Protein AF-A0A9C9G9K4-F1 (afdb_monomer_lite)

Radius of gyration: 14.06 Å; chains: 1; bounding box: 31×25×40 Å

Secondary structure (DSSP, 8-state):
-EEEEEEETTSSHHHHHHHHHHTSTTEEEEESSSTTTT----SEEEEEEEEBGGGTB-HHHHHHHHHH---SEEEEE---HHHHHHHHHHHHHTT-

pLDDT: mean 94.21, std 5.04, range [60.28, 97.94]

Structure (mmCIF, N/CA/C/O backbone):
data_AF-A0A9C9G9K4-F1
#
_entry.id   AF-A0A9C9G9K4-F1
#
loop_
_atom_site.group_PDB
_atom_site.id
_atom_site.type_symbol
_atom_site.label_atom_id
_atom_site.label_alt_id
_atom_site.label_comp_id
_atom_site.label_asym_id
_atom_site.label_entity_id
_atom_site.label_seq_id
_atom_site.pdbx_PDB_ins_code
_atom_site.Cartn_x
_atom_site.Cartn_y
_atom_site.Cartn_z
_atom_site.occupancy
_atom_site.B_iso_or_equiv
_atom_site.auth_seq_id
_atom_site.auth_comp_id
_atom_site.auth_asym_id
_atom_site.auth_atom_id
_atom_site.pdbx_PDB_model_num
ATOM 1 N N . MET A 1 1 ? -10.388 -0.231 12.039 1.00 94.62 1 MET A N 1
ATOM 2 C CA . MET A 1 1 ? -9.211 -0.932 11.512 1.00 94.62 1 MET A CA 1
ATOM 3 C C . MET A 1 1 ? -8.592 -0.177 10.338 1.00 94.62 1 MET A C 1
ATOM 5 O O . MET A 1 1 ? -9.242 0.006 9.314 1.00 94.62 1 MET A O 1
ATOM 9 N N . LYS A 1 2 ? -7.336 0.249 10.469 1.00 96.38 2 LYS A N 1
ATOM 10 C CA . LYS A 1 2 ? -6.520 0.909 9.447 1.00 96.38 2 LYS A CA 1
ATOM 11 C C . LYS A 1 2 ? -5.482 -0.077 8.907 1.00 96.38 2 LYS A C 1
ATOM 13 O O . LYS A 1 2 ? -4.648 -0.581 9.658 1.00 96.38 2 LYS A O 1
ATOM 18 N N . ILE A 1 3 ? -5.515 -0.34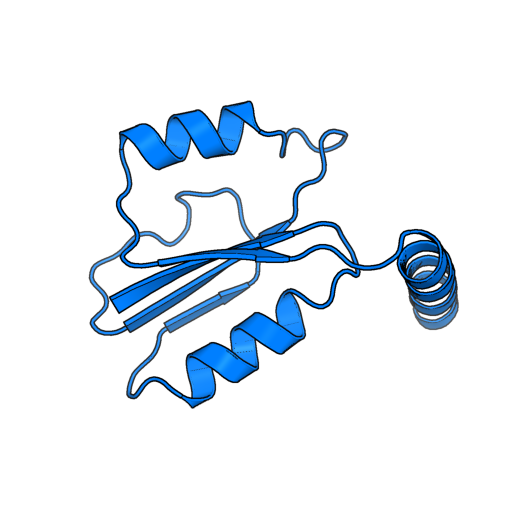5 7.605 1.00 97.62 3 ILE A N 1
ATOM 19 C CA . ILE A 1 3 ? -4.586 -1.262 6.931 1.00 97.62 3 ILE A CA 1
ATOM 20 C C . ILE A 1 3 ? -3.725 -0.482 5.943 1.00 97.62 3 ILE A C 1
ATOM 22 O O . ILE A 1 3 ? -4.246 0.191 5.057 1.00 97.62 3 ILE A O 1
ATOM 26 N N . MET A 1 4 ? -2.407 -0.624 6.047 1.00 97.25 4 MET A N 1
ATOM 27 C CA . MET A 1 4 ? -1.464 -0.120 5.051 1.00 97.25 4 MET A CA 1
ATOM 28 C C . MET A 1 4 ? -1.027 -1.253 4.122 1.00 97.25 4 MET A C 1
ATOM 30 O O . MET A 1 4 ? -0.528 -2.275 4.581 1.00 97.25 4 MET A O 1
ATOM 34 N N . ILE A 1 5 ? -1.157 -1.050 2.814 1.00 97.75 5 ILE A N 1
ATOM 35 C CA . ILE A 1 5 ? -0.604 -1.904 1.761 1.00 97.75 5 ILE A CA 1
ATOM 36 C C . ILE A 1 5 ? 0.566 -1.164 1.119 1.00 97.75 5 ILE A C 1
ATOM 38 O O . ILE A 1 5 ? 0.409 -0.042 0.629 1.00 97.75 5 ILE A O 1
ATOM 42 N N . LEU A 1 6 ? 1.720 -1.816 1.044 1.00 96.56 6 LEU A N 1
ATOM 43 C CA . LEU A 1 6 ? 2.887 -1.332 0.321 1.00 96.56 6 LEU A CA 1
ATOM 44 C C . LEU A 1 6 ? 3.386 -2.412 -0.640 1.00 96.56 6 LEU A C 1
ATOM 46 O O . LEU A 1 6 ? 3.381 -3.600 -0.333 1.00 96.56 6 LEU A O 1
ATOM 50 N N . GLY A 1 7 ? 3.797 -2.011 -1.836 1.00 95.56 7 GLY A N 1
ATOM 51 C CA . GLY A 1 7 ? 4.333 -2.941 -2.821 1.00 95.56 7 GLY A CA 1
ATOM 52 C C . GLY A 1 7 ? 4.937 -2.226 -4.016 1.00 95.56 7 GLY A C 1
ATOM 53 O O . GLY A 1 7 ? 4.815 -1.008 -4.158 1.00 95.56 7 GLY A O 1
ATOM 54 N N . LEU A 1 8 ? 5.586 -2.984 -4.891 1.00 93.88 8 LEU A N 1
ATOM 55 C CA . LEU A 1 8 ? 6.155 -2.452 -6.127 1.00 93.88 8 LEU A CA 1
ATOM 56 C C . LEU A 1 8 ? 5.070 -2.155 -7.169 1.00 93.88 8 LEU A C 1
ATOM 58 O O . LEU A 1 8 ? 3.975 -2.723 -7.176 1.00 93.88 8 LEU A O 1
ATOM 62 N N . GLY A 1 9 ? 5.382 -1.264 -8.110 1.00 92.62 9 GLY A N 1
ATOM 63 C CA . GLY A 1 9 ? 4.512 -1.043 -9.262 1.00 92.62 9 GLY A CA 1
ATOM 64 C C . GLY A 1 9 ? 4.264 -2.358 -10.008 1.00 92.62 9 GLY A C 1
ATOM 65 O O . GLY A 1 9 ? 5.222 -3.040 -10.363 1.00 92.62 9 GLY A O 1
ATOM 66 N N . LYS A 1 10 ? 2.986 -2.664 -10.280 1.00 94.75 10 LYS A N 1
ATOM 67 C CA . LYS A 1 10 ? 2.496 -3.897 -10.936 1.00 94.75 10 LYS A CA 1
ATOM 68 C C . LYS A 1 10 ? 2.526 -5.182 -10.084 1.00 94.75 10 LYS A C 1
ATOM 70 O O . LYS A 1 10 ? 2.290 -6.254 -10.631 1.00 94.75 10 LYS A O 1
ATOM 75 N N . SER A 1 11 ? 2.678 -5.093 -8.758 1.00 96.44 11 SER A N 1
ATOM 76 C CA . SER A 1 11 ? 2.578 -6.264 -7.862 1.00 96.44 11 SER A CA 1
ATOM 77 C C . SER A 1 11 ? 1.151 -6.659 -7.443 1.00 96.44 11 SER A C 1
ATOM 79 O O . SER A 1 11 ? 0.981 -7.544 -6.617 1.00 96.44 11 SER A O 1
ATOM 81 N N . GLY A 1 12 ? 0.108 -6.020 -7.988 1.00 96.19 12 GLY A N 1
ATOM 82 C CA . GLY A 1 12 ? -1.289 -6.330 -7.635 1.00 96.19 12 GLY A CA 1
ATOM 83 C C . GLY A 1 12 ? -1.856 -5.536 -6.449 1.00 96.19 12 GLY A C 1
ATOM 84 O O . GLY A 1 12 ? -2.973 -5.799 -6.018 1.00 96.19 12 GLY A O 1
ATOM 85 N N . THR A 1 13 ? -1.149 -4.508 -5.966 1.00 96.69 13 THR A N 1
ATOM 86 C CA . THR A 1 13 ? -1.581 -3.651 -4.840 1.00 96.69 13 THR A CA 1
ATOM 87 C C . THR A 1 13 ? -2.997 -3.077 -4.980 1.00 96.69 13 THR A C 1
ATOM 89 O O . THR A 1 13 ? -3.721 -3.013 -3.993 1.00 96.69 13 THR A O 1
ATOM 92 N N . THR A 1 14 ? -3.424 -2.673 -6.183 1.00 96.62 14 THR A N 1
ATOM 93 C CA . THR A 1 14 ? -4.798 -2.173 -6.408 1.00 96.62 14 THR A CA 1
ATOM 94 C C . THR A 1 14 ? -5.851 -3.276 -6.261 1.00 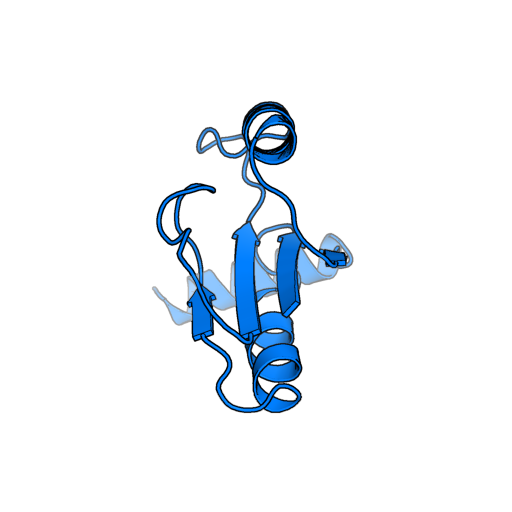96.62 14 THR A C 1
ATOM 96 O O . THR A 1 14 ? -6.904 -3.025 -5.689 1.00 96.62 14 THR A O 1
ATOM 99 N N . ALA A 1 15 ? -5.584 -4.494 -6.741 1.00 97.12 15 ALA A N 1
ATOM 100 C CA . ALA A 1 15 ? -6.527 -5.602 -6.586 1.00 97.12 15 ALA A CA 1
ATOM 101 C C . ALA A 1 15 ? -6.674 -5.987 -5.105 1.00 97.12 15 ALA A C 1
ATOM 103 O O . ALA A 1 15 ? -7.788 -6.134 -4.607 1.00 97.12 15 ALA A O 1
ATOM 104 N N . LEU A 1 16 ? -5.550 -6.057 -4.384 1.00 97.75 16 LEU A N 1
ATOM 105 C CA . LEU A 1 16 ? -5.538 -6.320 -2.946 1.00 97.75 16 LEU A CA 1
ATOM 106 C C . LEU A 1 16 ? -6.297 -5.244 -2.154 1.00 97.75 16 LEU A C 1
ATOM 108 O O . LEU A 1 16 ? -7.075 -5.584 -1.269 1.00 97.75 16 LEU A O 1
ATOM 112 N N . LEU A 1 17 ? -6.116 -3.964 -2.500 1.00 97.94 17 LEU A N 1
ATOM 113 C CA . LEU A 1 17 ? -6.836 -2.841 -1.893 1.00 97.94 17 LEU A CA 1
ATOM 114 C C . LEU A 1 17 ? -8.353 -3.054 -1.926 1.00 97.94 17 LEU A C 1
ATOM 116 O O . LEU A 1 17 ? -8.997 -3.024 -0.880 1.00 97.94 17 LEU A O 1
ATOM 120 N N . TYR A 1 18 ? -8.912 -3.293 -3.114 1.00 97.94 18 TYR A N 1
ATOM 121 C CA . TYR A 1 18 ? -10.356 -3.465 -3.264 1.00 97.94 18 TYR A CA 1
ATOM 122 C C . TYR A 1 18 ? -10.855 -4.765 -2.635 1.00 97.94 18 TYR A C 1
ATOM 124 O O . TYR A 1 18 ? -11.934 -4.776 -2.049 1.00 97.94 18 TYR A O 1
ATOM 132 N N . LYS A 1 19 ? -10.063 -5.845 -2.683 1.00 97.94 19 LYS A N 1
ATOM 133 C CA . LYS A 1 19 ? -10.438 -7.109 -2.042 1.00 97.94 19 LYS A CA 1
ATOM 134 C C . LYS A 1 19 ? -10.515 -6.983 -0.519 1.00 97.94 19 LYS A C 1
ATOM 136 O O . LYS A 1 19 ? -11.461 -7.495 0.069 1.00 97.94 19 LYS A O 1
ATOM 141 N N . LEU A 1 20 ? -9.557 -6.293 0.107 1.00 97.00 20 LEU A N 1
ATOM 142 C CA . LEU A 1 20 ? -9.586 -6.038 1.550 1.00 97.00 20 LEU A CA 1
ATOM 143 C C . LEU A 1 20 ? -10.731 -5.101 1.929 1.00 97.00 20 LEU A C 1
ATOM 145 O O . LEU A 1 20 ? -11.456 -5.388 2.875 1.00 97.00 20 LEU A O 1
ATOM 149 N N . ALA A 1 21 ? -10.930 -4.020 1.174 1.00 97.38 21 ALA A N 1
ATOM 150 C CA . ALA A 1 21 ? -12.015 -3.080 1.431 1.00 97.38 21 ALA A CA 1
ATOM 151 C C . ALA A 1 21 ? -13.399 -3.742 1.351 1.00 97.38 21 ALA A C 1
ATOM 153 O O . ALA A 1 21 ? -14.241 -3.496 2.207 1.00 97.38 21 ALA A O 1
ATOM 154 N N . ALA A 1 22 ? -13.616 -4.634 0.378 1.00 97.44 22 ALA A N 1
ATOM 155 C CA . ALA A 1 22 ? -14.870 -5.375 0.236 1.00 97.44 22 ALA A CA 1
ATOM 156 C C . ALA A 1 22 ? -15.179 -6.291 1.437 1.00 97.44 22 ALA A C 1
ATOM 158 O O . ALA A 1 22 ? -16.341 -6.589 1.693 1.00 97.44 22 ALA A O 1
ATOM 159 N N . GLY A 1 23 ? -14.158 -6.727 2.184 1.00 96.50 23 GLY A N 1
ATOM 160 C CA . GLY A 1 23 ? -14.321 -7.514 3.410 1.00 96.50 23 GLY A CA 1
ATOM 161 C C . GLY A 1 23 ? -14.566 -6.679 4.671 1.00 96.50 23 GLY A C 1
ATOM 162 O O . GLY A 1 23 ? -14.711 -7.250 5.749 1.00 96.50 23 GLY A O 1
ATOM 163 N N . LEU A 1 24 ? -14.583 -5.344 4.569 1.00 96.62 24 LEU A N 1
ATOM 164 C CA . LEU A 1 24 ? -14.662 -4.429 5.707 1.00 96.62 24 LEU A CA 1
ATOM 165 C C . LEU A 1 24 ? -15.868 -3.483 5.572 1.00 96.62 24 LEU A C 1
ATOM 167 O O . LEU A 1 24 ? -15.836 -2.553 4.765 1.00 96.62 24 LEU A O 1
ATOM 171 N N . PRO A 1 25 ? -16.925 -3.653 6.388 1.00 95.62 25 PRO A N 1
ATOM 172 C CA . PRO A 1 25 ? -18.091 -2.774 6.352 1.00 95.62 25 PRO A CA 1
ATOM 173 C C . PRO A 1 25 ? -17.721 -1.304 6.594 1.00 95.62 25 PRO A C 1
ATOM 175 O O . PRO A 1 25 ? -16.972 -0.989 7.526 1.00 95.62 25 PRO A O 1
ATOM 178 N N . GLY A 1 26 ? -18.255 -0.402 5.764 1.00 95.25 26 GLY A N 1
ATOM 179 C CA . GLY A 1 26 ? -18.012 1.043 5.867 1.00 95.25 26 GLY A CA 1
ATOM 180 C C . GLY A 1 26 ? -16.554 1.458 5.630 1.00 95.25 26 GLY A C 1
ATOM 181 O O . GLY A 1 26 ? -16.107 2.456 6.194 1.00 95.25 26 GLY A O 1
ATOM 182 N N . CYS A 1 27 ? -15.787 0.675 4.866 1.00 97.69 27 CYS A N 1
ATOM 183 C CA . CYS A 1 27 ? -14.365 0.921 4.661 1.00 97.69 27 CYS A CA 1
ATOM 184 C C . CYS A 1 27 ? -14.077 2.055 3.670 1.00 97.69 27 CYS A C 1
ATOM 186 O O . CYS A 1 27 ? -14.562 2.054 2.541 1.00 97.69 27 CYS A O 1
ATOM 188 N N . GLN A 1 28 ? -13.212 2.982 4.085 1.00 97.56 28 GLN A N 1
ATOM 189 C CA . GLN A 1 28 ? -12.640 4.007 3.220 1.00 97.56 28 GLN A CA 1
ATOM 190 C C . GLN A 1 28 ? -11.439 3.468 2.441 1.00 97.56 28 GLN A C 1
ATOM 192 O O . GLN A 1 28 ? -10.571 2.783 2.987 1.00 97.56 28 GLN A O 1
ATOM 197 N N . VAL A 1 29 ? -11.380 3.793 1.152 1.00 97.31 29 VAL A N 1
ATOM 198 C CA . VAL A 1 29 ? -10.409 3.220 0.216 1.00 97.31 29 VAL A CA 1
ATOM 199 C C . VAL A 1 29 ? -9.532 4.317 -0.362 1.00 97.31 29 VAL A C 1
ATOM 201 O O . VAL A 1 29 ? -9.996 5.160 -1.125 1.00 97.31 29 VAL A O 1
ATOM 204 N N . PHE A 1 30 ? -8.237 4.269 -0.058 1.00 96.62 30 PHE A N 1
ATOM 205 C CA . PHE A 1 30 ? -7.276 5.267 -0.518 1.00 96.62 30 PHE A CA 1
ATOM 206 C C . PHE A 1 30 ? -6.235 4.626 -1.436 1.00 96.62 30 PHE A C 1
ATOM 208 O O . PHE A 1 30 ? -5.306 3.952 -0.989 1.00 96.62 30 PHE A O 1
ATOM 215 N N . SER A 1 31 ? -6.384 4.832 -2.748 1.00 92.50 31 SER A N 1
ATOM 216 C CA . SER A 1 31 ? -5.424 4.356 -3.751 1.00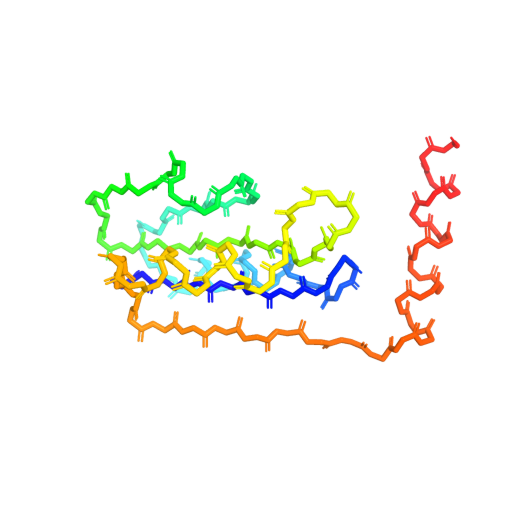 92.50 31 SER A CA 1
ATOM 217 C C . SER A 1 31 ? -4.415 5.443 -4.109 1.00 92.50 31 SER A C 1
ATOM 219 O O . SER A 1 31 ? -4.695 6.335 -4.908 1.00 92.50 31 SER A O 1
ATOM 221 N N . GLY A 1 32 ? -3.192 5.313 -3.602 1.00 82.12 32 GLY A N 1
ATOM 222 C CA . GLY A 1 32 ? -2.086 6.207 -3.922 1.00 82.12 32 GLY A CA 1
ATOM 223 C C . GLY A 1 32 ? -1.980 7.413 -2.989 1.00 82.12 32 GLY A C 1
ATOM 224 O O . GLY A 1 32 ? -2.500 7.426 -1.880 1.00 82.12 32 GLY A O 1
ATOM 225 N N . GLY A 1 33 ? -1.238 8.426 -3.442 1.00 76.75 33 GLY A N 1
ATOM 226 C CA . GLY A 1 33 ? -0.824 9.556 -2.608 1.00 76.75 33 GLY A CA 1
ATOM 227 C C . GLY A 1 33 ? 0.479 9.299 -1.846 1.00 76.75 33 GLY A C 1
ATOM 228 O O . GLY A 1 33 ? 0.972 8.168 -1.758 1.00 76.75 33 GLY A O 1
ATOM 229 N N . ARG A 1 34 ? 1.071 10.389 -1.346 1.00 85.81 34 ARG A N 1
ATOM 230 C CA . ARG A 1 34 ? 2.159 10.324 -0.366 1.00 85.81 34 ARG A CA 1
ATOM 231 C C . ARG A 1 34 ? 1.555 9.798 0.948 1.00 85.81 34 ARG A C 1
ATOM 233 O O . ARG A 1 34 ? 0.412 10.170 1.240 1.00 85.81 34 ARG A O 1
ATOM 240 N N . PRO A 1 35 ? 2.245 8.914 1.692 1.00 90.25 35 PRO A N 1
ATOM 241 C CA . PRO A 1 35 ? 1.784 8.531 3.023 1.00 90.25 35 PRO A CA 1
ATOM 242 C C . PRO A 1 35 ? 1.488 9.798 3.838 1.00 90.25 35 PRO A C 1
ATOM 244 O O . PRO A 1 35 ? 2.192 10.798 3.706 1.00 90.25 35 PRO A O 1
ATOM 247 N N . GLY A 1 36 ? 0.357 9.793 4.539 1.00 87.38 36 GLY A N 1
ATOM 248 C CA . GLY A 1 36 ? -0.128 10.937 5.310 1.00 87.38 36 GLY A CA 1
ATOM 249 C C . GLY A 1 36 ? -1.269 11.743 4.685 1.00 87.38 36 GLY A C 1
ATOM 250 O O . GLY A 1 36 ? -2.095 12.289 5.405 1.00 87.38 36 GLY A O 1
ATOM 251 N N . LYS A 1 37 ? -1.402 11.760 3.350 1.00 91.50 37 LYS A N 1
ATOM 252 C CA . LYS A 1 37 ? -2.370 12.639 2.657 1.00 91.50 37 LYS A CA 1
ATOM 253 C C . LYS A 1 37 ? -3.836 12.449 3.085 1.00 91.50 37 LYS A C 1
ATOM 255 O O . LYS A 1 37 ? -4.608 13.398 3.040 1.00 91.50 37 LYS A O 1
ATOM 260 N N . TYR A 1 38 ? -4.217 11.220 3.421 1.00 92.69 38 TYR A N 1
ATOM 261 C CA . TYR A 1 38 ? -5.604 10.830 3.696 1.00 92.69 38 TYR A CA 1
ATOM 262 C C . TYR A 1 38 ? -5.779 10.270 5.113 1.00 92.69 38 TYR A C 1
ATOM 264 O O . TYR A 1 38 ? -6.656 9.440 5.347 1.00 92.69 38 TYR A O 1
ATOM 272 N N . ILE A 1 39 ? -4.900 10.634 6.052 1.00 91.12 39 ILE A N 1
ATOM 273 C CA . ILE A 1 39 ? -5.120 10.273 7.455 1.00 91.12 39 ILE A CA 1
ATOM 274 C C . ILE A 1 39 ? -6.404 10.957 7.925 1.00 91.12 39 ILE A C 1
ATOM 276 O O . ILE A 1 39 ? -6.651 12.122 7.630 1.00 91.12 39 ILE A O 1
ATOM 280 N N . GLY A 1 40 ? -7.214 10.210 8.661 1.00 90.06 40 GLY A N 1
ATOM 281 C CA . GLY A 1 40 ? -8.435 10.698 9.272 1.00 90.06 40 GLY A CA 1
ATOM 282 C C . GLY A 1 40 ? -8.953 9.692 10.287 1.00 90.06 40 GLY A C 1
ATOM 283 O O . GLY A 1 40 ? -8.368 8.611 10.476 1.00 90.06 40 GLY A O 1
ATOM 284 N N . ASP A 1 41 ? -10.049 10.062 10.938 1.00 92.75 41 ASP A N 1
ATOM 285 C CA . ASP A 1 41 ? -10.777 9.155 11.809 1.00 92.75 41 ASP A CA 1
ATOM 286 C C . ASP A 1 41 ? -11.785 8.349 10.987 1.00 92.75 41 ASP A C 1
ATOM 288 O O . ASP A 1 41 ? -12.771 8.868 10.463 1.00 92.75 41 ASP A O 1
ATOM 292 N N . TYR A 1 42 ? -11.481 7.067 10.815 1.00 94.88 42 TYR A N 1
ATOM 293 C CA . TYR A 1 42 ? -12.285 6.145 10.032 1.00 94.88 42 TYR A CA 1
ATOM 294 C C . TYR A 1 42 ? -12.439 4.848 10.802 1.00 94.88 42 TYR A C 1
ATOM 296 O O . TYR A 1 42 ? -11.446 4.238 11.215 1.00 94.88 42 TYR A O 1
ATOM 304 N N . LYS A 1 43 ? -13.680 4.356 10.883 1.00 95.25 43 LYS A N 1
ATOM 305 C CA . LYS A 1 43 ? -13.964 3.036 11.453 1.00 95.25 43 LYS A CA 1
ATOM 306 C C . LYS A 1 43 ? -13.151 1.949 10.756 1.00 95.25 43 LYS A C 1
ATOM 308 O O . LYS A 1 43 ? -12.547 1.129 11.435 1.00 95.25 43 LYS A O 1
ATOM 313 N N . ASN A 1 44 ? -13.107 1.951 9.423 1.00 97.94 44 ASN A N 1
ATOM 314 C CA . ASN A 1 44 ? -12.278 1.060 8.613 1.00 97.94 44 ASN A CA 1
ATOM 315 C C . ASN A 1 44 ? -11.640 1.844 7.463 1.00 97.94 44 ASN A C 1
ATOM 317 O O . ASN A 1 44 ? -12.335 2.584 6.773 1.00 97.94 44 ASN A O 1
ATOM 321 N N . ALA A 1 45 ? -10.344 1.663 7.219 1.00 97.62 45 ALA A N 1
ATOM 322 C CA . ALA A 1 45 ? -9.655 2.302 6.103 1.00 97.62 45 ALA A CA 1
ATOM 323 C C . ALA A 1 45 ? -8.520 1.428 5.562 1.00 97.62 45 ALA A C 1
ATOM 325 O O . ALA A 1 45 ? -7.758 0.842 6.333 1.00 97.62 45 ALA A O 1
ATOM 326 N N . VAL A 1 46 ? -8.381 1.370 4.238 1.00 97.88 46 VAL A N 1
ATOM 327 C CA . VAL A 1 46 ? -7.270 0.687 3.567 1.00 97.88 46 VAL A CA 1
ATOM 328 C C . VAL A 1 46 ? -6.524 1.681 2.687 1.00 97.88 46 VAL A C 1
ATOM 330 O O . VAL A 1 46 ? -7.100 2.347 1.826 1.00 97.88 46 VAL A O 1
ATOM 333 N N . TYR A 1 47 ? -5.216 1.755 2.902 1.00 97.31 47 TYR A N 1
ATOM 334 C CA . TYR A 1 47 ? -4.309 2.691 2.256 1.00 97.31 47 TYR A CA 1
ATOM 335 C C . TYR A 1 47 ? -3.342 1.930 1.371 1.00 97.31 47 TYR A C 1
ATOM 337 O O . TYR A 1 47 ? -2.574 1.101 1.850 1.00 97.31 47 TYR A O 1
ATOM 345 N N . LYS A 1 48 ? -3.349 2.213 0.074 1.00 97.00 48 LYS A N 1
ATOM 346 C CA . LYS A 1 48 ? -2.454 1.580 -0.889 1.00 97.00 48 LYS A CA 1
ATOM 347 C C . LYS A 1 48 ? -1.369 2.546 -1.323 1.00 97.00 48 LYS A C 1
ATOM 349 O O . LYS A 1 48 ? -1.635 3.552 -1.979 1.00 97.00 48 LYS A O 1
ATOM 354 N N . HIS A 1 49 ? -0.131 2.156 -1.067 1.00 95.75 49 HIS A N 1
ATOM 355 C CA . HIS A 1 49 ? 1.060 2.855 -1.510 1.00 95.75 49 HIS A CA 1
ATOM 356 C C . HIS A 1 49 ? 1.874 2.003 -2.482 1.00 95.75 49 HIS A C 1
ATOM 358 O O . HIS A 1 49 ? 1.719 0.786 -2.600 1.00 95.75 49 HIS A O 1
ATOM 364 N N . THR A 1 50 ? 2.730 2.674 -3.245 1.00 94.00 50 THR A N 1
ATOM 365 C CA . THR A 1 50 ? 3.644 2.024 -4.180 1.00 94.00 50 THR A CA 1
ATOM 366 C C . THR A 1 50 ? 5.048 2.516 -3.895 1.00 94.00 50 THR A C 1
ATOM 368 O O . THR A 1 50 ? 5.288 3.726 -3.897 1.00 94.00 50 THR A O 1
ATOM 371 N N . TYR A 1 51 ? 5.951 1.578 -3.630 1.00 93.00 51 TYR A N 1
ATOM 372 C CA . TYR A 1 51 ? 7.372 1.861 -3.509 1.00 93.00 51 TYR A CA 1
ATOM 373 C C . TYR A 1 51 ? 7.936 2.172 -4.898 1.00 93.00 51 TYR A C 1
ATOM 375 O O . TYR A 1 51 ? 7.754 1.400 -5.846 1.00 93.00 51 TYR A O 1
ATOM 383 N N . GLU A 1 52 ? 8.587 3.325 -5.020 1.00 92.00 52 GLU A N 1
ATOM 384 C CA . GLU A 1 52 ? 9.218 3.792 -6.254 1.00 92.00 52 GLU A CA 1
ATOM 385 C C . GLU A 1 52 ? 10.296 4.824 -5.902 1.00 92.00 52 GLU A C 1
ATOM 387 O O . GLU A 1 52 ? 10.037 6.026 -5.815 1.00 92.00 52 GLU A O 1
ATOM 392 N N . GLU A 1 53 ? 11.514 4.339 -5.678 1.00 91.38 53 GLU A N 1
ATOM 393 C CA . GLU A 1 53 ? 12.648 5.142 -5.207 1.00 91.38 53 GLU A CA 1
ATOM 394 C C . GLU A 1 53 ? 12.962 6.330 -6.124 1.00 91.38 53 GLU A C 1
ATOM 396 O O . GLU A 1 53 ? 13.099 7.455 -5.652 1.00 91.38 53 GLU A O 1
ATOM 401 N N . ARG A 1 54 ? 12.899 6.126 -7.448 1.00 90.62 54 ARG A N 1
ATOM 402 C CA . ARG A 1 54 ? 13.085 7.184 -8.462 1.00 90.62 54 ARG A CA 1
ATOM 403 C C . ARG A 1 54 ? 12.102 8.356 -8.343 1.00 90.62 54 ARG A C 1
ATOM 405 O O . ARG A 1 54 ? 12.353 9.409 -8.912 1.00 90.62 54 ARG A O 1
ATOM 412 N N . LYS A 1 55 ? 10.974 8.179 -7.646 1.00 89.38 55 LYS A N 1
ATOM 413 C CA . LYS A 1 55 ? 9.972 9.230 -7.393 1.00 89.38 55 LYS A CA 1
ATOM 414 C C . LYS A 1 55 ? 9.974 9.713 -5.940 1.00 89.38 55 LYS A C 1
ATOM 416 O O . LYS A 1 55 ? 8.963 10.237 -5.473 1.00 89.38 55 LYS A O 1
ATOM 421 N N . GLY A 1 56 ? 11.056 9.470 -5.200 1.00 91.12 56 GLY A N 1
ATOM 422 C CA . GLY A 1 56 ? 11.171 9.840 -3.790 1.00 91.12 56 GLY A CA 1
ATOM 423 C C . GLY A 1 56 ? 10.240 9.049 -2.865 1.00 91.12 56 GLY A C 1
ATOM 424 O O . GLY A 1 56 ? 9.955 9.493 -1.756 1.00 91.12 56 GLY A O 1
ATOM 425 N N . LYS A 1 57 ? 9.733 7.888 -3.306 1.00 91.56 57 LYS A N 1
ATOM 426 C CA . LYS A 1 57 ? 8.888 6.980 -2.507 1.00 91.56 57 LYS A CA 1
ATOM 427 C C . LYS A 1 57 ? 9.703 5.783 -2.017 1.00 91.56 57 LYS A C 1
ATOM 429 O O . LYS A 1 57 ? 9.320 4.635 -2.258 1.00 91.56 57 LYS A O 1
ATOM 434 N N . GLY A 1 58 ? 10.851 6.081 -1.411 1.00 93.38 58 GLY A N 1
ATOM 435 C CA . GLY A 1 58 ? 11.779 5.111 -0.826 1.00 93.38 58 GLY A CA 1
ATOM 436 C C . GLY A 1 58 ? 11.367 4.666 0.579 1.00 93.38 58 GLY A C 1
ATOM 437 O O . GLY A 1 58 ? 10.356 5.124 1.112 1.00 93.38 58 GLY A O 1
ATOM 438 N N . PHE A 1 59 ? 12.152 3.775 1.189 1.00 93.06 59 PHE A N 1
ATOM 439 C CA . PHE A 1 59 ? 11.843 3.229 2.515 1.00 93.06 59 PHE A CA 1
ATOM 440 C C . PHE A 1 59 ? 11.872 4.287 3.613 1.00 93.06 59 PHE A C 1
ATOM 442 O O . PHE A 1 59 ? 11.018 4.234 4.492 1.00 93.06 59 PHE A O 1
ATOM 449 N N . ASP A 1 60 ? 12.779 5.260 3.543 1.00 94.94 60 ASP A N 1
ATOM 450 C CA . ASP A 1 60 ? 12.914 6.282 4.586 1.00 94.94 60 ASP A CA 1
ATOM 451 C C . ASP A 1 60 ? 11.641 7.115 4.736 1.00 94.94 60 ASP A C 1
ATOM 453 O O . ASP A 1 60 ? 11.161 7.296 5.848 1.00 94.94 60 ASP A O 1
ATOM 457 N N . LEU A 1 61 ? 10.989 7.478 3.624 1.00 94.81 61 LEU A N 1
ATOM 458 C CA . LEU A 1 61 ? 9.683 8.147 3.648 1.00 94.81 61 LEU A CA 1
ATOM 459 C C . LEU A 1 61 ? 8.641 7.354 4.452 1.00 94.81 61 LEU A C 1
ATOM 461 O O . LEU A 1 61 ? 7.880 7.928 5.227 1.00 94.81 61 LEU A O 1
ATOM 465 N N . TYR A 1 62 ? 8.573 6.038 4.242 1.00 93.94 62 TYR A N 1
ATOM 466 C CA . TYR A 1 62 ? 7.598 5.197 4.931 1.00 93.94 62 TYR A CA 1
ATOM 467 C C . TYR A 1 62 ? 8.013 4.904 6.374 1.00 93.94 62 TYR A C 1
ATOM 469 O O . TYR A 1 62 ? 7.139 4.787 7.225 1.00 93.94 62 TYR A O 1
ATOM 477 N N . ARG A 1 63 ? 9.316 4.808 6.669 1.00 94.81 63 ARG A N 1
ATOM 478 C CA . ARG A 1 63 ? 9.821 4.674 8.041 1.00 94.81 63 ARG A CA 1
ATOM 479 C C . ARG A 1 63 ? 9.476 5.905 8.865 1.00 94.81 63 ARG A C 1
ATOM 481 O O . ARG A 1 63 ? 8.912 5.732 9.936 1.00 94.81 63 ARG A O 1
ATOM 488 N N . GLU A 1 64 ? 9.744 7.107 8.353 1.00 95.88 64 GLU A N 1
ATOM 489 C CA . GLU A 1 64 ? 9.392 8.359 9.034 1.00 95.88 64 GLU A CA 1
ATOM 490 C C . GLU A 1 64 ? 7.884 8.460 9.277 1.00 95.88 64 GLU A C 1
ATOM 492 O O . GLU A 1 64 ? 7.460 8.701 10.401 1.00 95.88 64 GLU A O 1
ATOM 497 N N . HIS A 1 65 ? 7.063 8.166 8.265 1.00 94.94 65 HIS A N 1
ATOM 498 C CA . HIS A 1 65 ? 5.603 8.134 8.416 1.00 94.94 65 HIS A CA 1
ATOM 499 C C . HIS A 1 65 ? 5.134 7.154 9.499 1.00 94.94 65 HIS A C 1
ATOM 501 O O . HIS A 1 65 ? 4.243 7.456 10.284 1.00 94.94 65 HIS A O 1
ATOM 507 N N . LEU A 1 66 ? 5.741 5.968 9.566 1.00 95.12 66 LEU A N 1
ATOM 508 C CA . LEU A 1 66 ? 5.376 4.940 10.541 1.00 95.12 66 LEU A CA 1
ATOM 509 C C . LEU A 1 66 ? 5.852 5.238 11.972 1.00 95.12 66 LEU A C 1
ATOM 511 O O . LEU A 1 66 ? 5.471 4.491 12.873 1.00 95.12 66 LEU A O 1
ATOM 515 N N . LYS A 1 67 ? 6.665 6.283 12.192 1.00 96.19 67 LYS A N 1
ATOM 516 C CA . LYS A 1 67 ? 6.982 6.774 13.544 1.00 96.19 67 LYS A CA 1
ATOM 517 C C . LYS A 1 67 ? 5.816 7.545 14.157 1.00 96.19 67 LYS A C 1
ATOM 519 O O . LYS A 1 67 ? 5.666 7.519 15.371 1.00 96.19 67 LYS A O 1
ATOM 524 N N . THR A 1 68 ? 5.021 8.229 13.335 1.00 94.12 68 THR A N 1
ATOM 525 C CA . THR A 1 68 ? 3.902 9.064 13.794 1.00 94.12 68 THR A CA 1
ATOM 526 C C . THR A 1 68 ? 2.553 8.380 13.613 1.00 94.12 68 THR A C 1
ATOM 528 O O . THR A 1 68 ? 1.650 8.578 14.417 1.00 94.12 68 THR A O 1
ATOM 531 N N . GLU A 1 69 ? 2.409 7.555 12.575 1.00 94.69 69 GLU A N 1
ATOM 532 C CA . GLU A 1 69 ? 1.125 6.977 12.193 1.00 94.69 69 GLU A CA 1
ATOM 533 C C . GLU A 1 69 ? 1.040 5.479 12.458 1.00 94.69 69 GLU A C 1
ATOM 535 O O . GLU A 1 69 ? 1.858 4.672 11.998 1.00 94.69 69 GLU A O 1
ATOM 540 N N . HIS A 1 70 ? -0.035 5.092 13.142 1.00 93.88 70 HIS A N 1
ATOM 541 C CA . HIS A 1 70 ? -0.298 3.711 13.509 1.00 93.88 70 HIS A CA 1
ATOM 542 C C . HIS A 1 70 ? -1.308 3.054 12.562 1.00 93.88 70 HIS A C 1
ATOM 544 O O . HIS A 1 70 ? -2.383 3.581 12.274 1.00 93.88 70 HIS A O 1
ATOM 550 N N . TYR A 1 71 ? -0.959 1.850 12.110 1.00 95.75 71 TYR A N 1
ATOM 551 C CA . TYR A 1 71 ? -1.832 0.965 11.345 1.00 95.75 71 TYR A CA 1
ATOM 552 C C . TYR A 1 71 ? -1.991 -0.346 12.100 1.00 95.75 71 TYR A C 1
ATOM 554 O O . TYR A 1 71 ? -0.993 -0.931 12.526 1.00 95.75 71 TYR A O 1
ATOM 562 N N . ASP A 1 72 ? -3.221 -0.845 12.186 1.00 96.94 72 ASP A N 1
ATOM 563 C CA . ASP A 1 72 ? -3.529 -2.133 12.812 1.00 96.94 72 ASP A CA 1
ATOM 564 C C . ASP A 1 72 ? -2.878 -3.297 12.056 1.00 96.94 72 ASP A C 1
ATOM 566 O O . ASP A 1 72 ? -2.527 -4.326 12.639 1.00 96.94 72 ASP A O 1
ATOM 570 N N . ARG A 1 73 ? -2.734 -3.150 10.731 1.00 97.38 73 ARG A N 1
ATOM 571 C CA . ARG A 1 73 ? -2.094 -4.130 9.849 1.00 97.38 73 ARG A CA 1
ATOM 572 C C . ARG A 1 73 ? -1.240 -3.436 8.794 1.00 97.38 73 ARG A C 1
ATOM 574 O O . ARG A 1 73 ? -1.649 -2.443 8.192 1.00 97.38 73 ARG A O 1
ATOM 581 N N . LYS A 1 74 ? -0.066 -4.008 8.532 1.00 96.81 74 LYS A N 1
ATOM 582 C CA . LYS A 1 74 ? 0.860 -3.594 7.471 1.00 96.81 74 LYS A CA 1
ATOM 583 C C . LYS A 1 74 ? 1.071 -4.789 6.550 1.00 96.81 74 LYS A C 1
ATOM 585 O O . LYS A 1 74 ? 1.465 -5.853 7.013 1.00 96.81 74 LYS A O 1
ATOM 590 N N . VAL A 1 75 ? 0.788 -4.622 5.265 1.00 97.00 75 VAL A N 1
ATOM 591 C CA . VAL A 1 75 ? 0.885 -5.675 4.255 1.00 97.00 75 VAL A CA 1
ATOM 592 C C . VAL A 1 75 ? 1.912 -5.256 3.219 1.00 97.00 75 VAL A C 1
ATOM 594 O O . VAL A 1 75 ? 1.737 -4.244 2.540 1.00 97.00 75 VAL A O 1
ATOM 597 N N . TRP A 1 76 ? 2.976 -6.043 3.085 1.00 95.50 76 TRP A N 1
ATOM 598 C CA . TRP A 1 76 ? 3.926 -5.903 1.989 1.00 95.50 76 TRP A CA 1
ATOM 599 C C . TRP A 1 76 ? 3.621 -6.941 0.912 1.00 95.50 76 TRP A C 1
ATOM 601 O O . TRP A 1 76 ? 3.550 -8.131 1.207 1.00 95.50 76 TRP A O 1
ATOM 611 N N . ILE A 1 77 ? 3.450 -6.500 -0.335 1.00 96.31 77 ILE A N 1
ATOM 612 C CA . ILE A 1 77 ? 3.212 -7.390 -1.475 1.00 96.31 77 ILE A CA 1
ATOM 613 C C . ILE A 1 77 ? 4.266 -7.197 -2.563 1.00 96.31 77 ILE A C 1
ATOM 615 O O . ILE A 1 77 ? 4.403 -6.131 -3.180 1.00 96.31 77 ILE A O 1
ATOM 619 N N . ALA A 1 78 ? 4.974 -8.288 -2.832 1.00 95.12 78 ALA A N 1
ATOM 620 C CA . ALA A 1 78 ? 5.871 -8.444 -3.961 1.00 95.12 78 ALA A CA 1
ATOM 621 C C . ALA A 1 78 ? 5.255 -9.399 -4.992 1.00 95.12 78 ALA A C 1
ATOM 623 O O . ALA A 1 78 ? 4.367 -10.190 -4.686 1.00 95.12 78 ALA A O 1
ATOM 624 N N . ARG A 1 79 ? 5.731 -9.299 -6.230 1.00 96.94 79 ARG A N 1
ATOM 625 C CA . ARG A 1 79 ? 5.403 -10.205 -7.331 1.00 96.94 79 ARG A CA 1
ATOM 626 C C . ARG A 1 79 ? 6.705 -10.560 -8.033 1.00 96.94 79 ARG A C 1
ATOM 628 O O . ARG A 1 79 ? 7.624 -9.739 -8.012 1.00 96.94 79 ARG A O 1
ATOM 635 N N . ASP A 1 80 ? 6.766 -11.749 -8.630 1.00 97.62 80 ASP A N 1
ATOM 636 C CA . ASP A 1 80 ? 7.918 -12.185 -9.419 1.00 97.62 80 ASP A CA 1
ATOM 637 C C . ASP A 1 80 ? 8.366 -11.061 -10.382 1.00 97.62 80 ASP A C 1
ATOM 639 O O . ASP A 1 80 ? 7.527 -10.457 -11.066 1.00 97.62 80 ASP A O 1
ATOM 643 N N . PRO A 1 81 ? 9.663 -10.712 -10.417 1.00 96.12 81 PRO A N 1
ATOM 644 C CA . PRO A 1 81 ? 10.145 -9.606 -11.236 1.00 96.12 81 PRO A CA 1
ATOM 645 C C . PRO A 1 81 ? 9.900 -9.816 -12.739 1.00 96.12 81 PRO A C 1
ATOM 647 O O . PRO A 1 81 ? 9.696 -8.831 -13.454 1.00 96.12 81 PRO A O 1
ATOM 650 N N . ARG A 1 82 ? 9.859 -11.066 -13.219 1.00 97.38 82 ARG A N 1
ATOM 651 C CA . ARG A 1 82 ? 9.572 -11.410 -14.623 1.00 97.38 82 ARG A CA 1
ATOM 652 C C . ARG A 1 82 ? 8.133 -11.047 -14.977 1.00 97.38 82 ARG A C 1
ATOM 654 O O . ARG A 1 82 ? 7.885 -10.337 -15.950 1.00 97.38 82 ARG A O 1
ATOM 661 N N . ASP A 1 83 ? 7.197 -11.419 -14.114 1.00 97.88 83 ASP A N 1
ATOM 662 C CA . ASP A 1 83 ? 5.787 -11.052 -14.233 1.00 97.88 83 ASP A CA 1
ATOM 663 C C . ASP A 1 83 ? 5.570 -9.536 -14.195 1.00 97.88 83 ASP A C 1
ATOM 665 O O . ASP A 1 83 ? 4.746 -8.984 -14.931 1.00 97.88 83 ASP A O 1
ATOM 669 N N . VAL A 1 84 ? 6.292 -8.842 -13.311 1.00 96.00 84 VAL A N 1
ATOM 670 C CA . VAL A 1 84 ? 6.240 -7.379 -13.221 1.00 96.00 84 VAL A CA 1
ATOM 671 C C . VAL A 1 84 ? 6.720 -6.751 -14.527 1.00 96.00 84 VAL A C 1
ATOM 673 O O . VAL A 1 84 ? 6.090 -5.800 -14.995 1.00 96.00 84 VAL A O 1
ATOM 676 N N . ALA A 1 85 ? 7.791 -7.273 -15.134 1.00 95.69 85 ALA A N 1
ATOM 677 C CA . ALA A 1 85 ? 8.304 -6.793 -16.414 1.00 95.69 85 ALA A CA 1
ATOM 678 C C . ALA A 1 85 ? 7.270 -6.954 -17.540 1.00 95.69 85 ALA A C 1
ATOM 680 O O . ALA A 1 85 ? 6.929 -5.962 -18.190 1.00 95.69 85 ALA A O 1
ATOM 681 N N . VAL A 1 86 ? 6.685 -8.149 -17.692 1.00 97.31 86 VAL A N 1
ATOM 682 C CA . VAL A 1 86 ? 5.610 -8.409 -18.668 1.00 97.31 86 VAL A CA 1
ATOM 683 C C . VAL A 1 86 ? 4.416 -7.488 -18.411 1.00 97.31 86 VAL A C 1
ATOM 685 O O . VAL A 1 86 ? 3.929 -6.810 -19.313 1.00 97.31 86 VAL A O 1
ATOM 688 N N . SER A 1 87 ? 3.981 -7.365 -17.156 1.00 96.19 87 SER A N 1
ATOM 689 C CA . SER A 1 87 ? 2.845 -6.515 -16.797 1.00 96.19 87 SER A CA 1
ATOM 690 C C . SER A 1 87 ? 3.100 -5.027 -17.067 1.00 96.19 87 SER A C 1
ATOM 692 O O . SER A 1 87 ? 2.166 -4.293 -17.401 1.00 96.19 87 SER A O 1
ATOM 694 N N . ARG A 1 88 ? 4.344 -4.549 -16.920 1.00 93.31 88 ARG A N 1
ATOM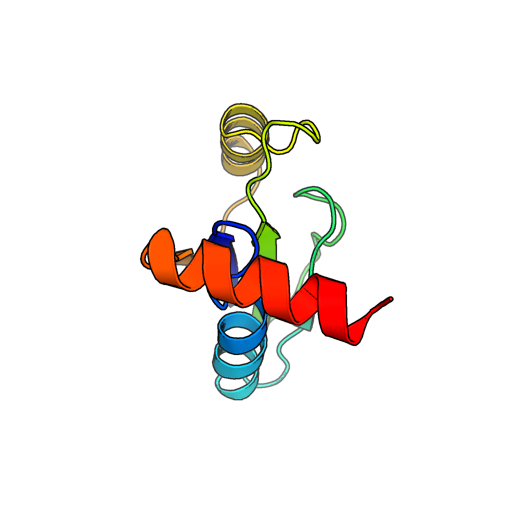 695 C CA . ARG A 1 88 ? 4.733 -3.176 -17.287 1.00 93.31 88 ARG A CA 1
ATOM 696 C C . ARG A 1 88 ? 4.688 -2.967 -18.794 1.00 93.31 88 ARG A C 1
ATOM 698 O O . ARG A 1 88 ? 4.180 -1.933 -19.216 1.00 93.31 88 ARG A O 1
ATOM 705 N N . MET A 1 89 ? 5.193 -3.925 -19.567 1.00 95.94 89 MET A N 1
ATOM 706 C CA . MET A 1 89 ? 5.164 -3.879 -21.027 1.00 95.94 89 MET A CA 1
ATOM 707 C C . MET A 1 89 ? 3.720 -3.839 -21.544 1.00 95.94 89 MET A C 1
ATOM 709 O O . MET A 1 89 ? 3.354 -2.876 -22.213 1.00 95.94 89 MET A O 1
ATOM 713 N N . LEU A 1 90 ? 2.863 -4.767 -21.103 1.00 95.94 90 LEU A N 1
ATOM 714 C CA . LEU A 1 90 ? 1.439 -4.796 -21.472 1.00 95.94 90 LEU A CA 1
ATOM 715 C C . LEU A 1 90 ? 0.693 -3.518 -21.066 1.00 95.94 90 LEU A C 1
ATOM 717 O O . LEU A 1 90 ? -0.155 -3.019 -21.796 1.00 95.94 90 LEU A O 1
ATOM 721 N N . TYR A 1 91 ? 1.012 -2.959 -19.896 1.00 92.69 91 TYR A N 1
ATOM 722 C CA . TYR A 1 91 ? 0.395 -1.717 -19.433 1.00 92.69 91 TYR A CA 1
ATOM 723 C C . TYR A 1 91 ? 0.762 -0.501 -20.280 1.00 92.69 91 TYR A C 1
ATOM 725 O O . TYR A 1 91 ? -0.077 0.380 -20.439 1.00 92.69 91 TYR A O 1
ATOM 733 N N . ARG A 1 92 ? 2.007 -0.431 -20.767 1.00 92.06 92 ARG A N 1
ATOM 734 C CA . ARG A 1 92 ? 2.451 0.632 -21.674 1.00 92.06 92 ARG A CA 1
ATOM 735 C C . ARG A 1 92 ? 1.817 0.455 -23.043 1.00 92.06 92 ARG A C 1
ATOM 737 O O . ARG A 1 92 ? 1.180 1.389 -23.494 1.00 92.06 92 ARG A O 1
ATOM 744 N N . TRP A 1 93 ? 1.867 -0.757 -23.600 1.00 93.75 93 TRP A N 1
ATOM 745 C CA . TRP A 1 93 ? 1.207 -1.073 -24.868 1.00 93.75 93 TRP A CA 1
ATOM 746 C C . TRP A 1 93 ? -0.267 -0.652 -24.844 1.00 93.75 93 TRP A C 1
ATOM 748 O O . TRP A 1 93 ? -0.707 0.121 -25.684 1.00 93.75 93 TRP A O 1
ATOM 758 N N . ASN A 1 94 ? -1.023 -1.058 -23.824 1.00 92.06 94 ASN A N 1
ATOM 759 C CA . ASN A 1 94 ? -2.435 -0.690 -23.726 1.00 92.06 94 ASN A CA 1
ATOM 760 C C . ASN A 1 94 ? -2.687 0.823 -23.542 1.00 92.06 94 ASN A C 1
ATOM 762 O O . ASN A 1 94 ? -3.825 1.266 -23.651 1.00 92.06 94 ASN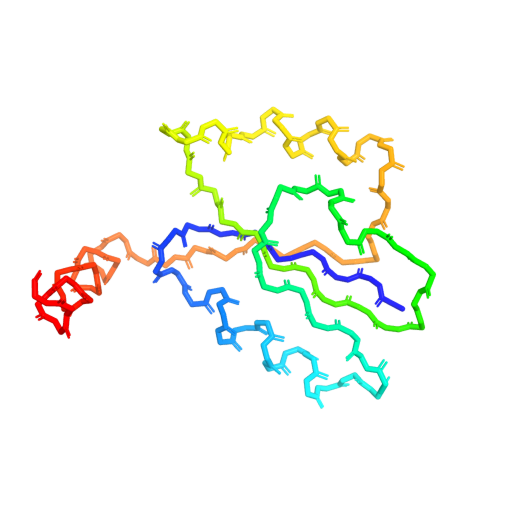 A O 1
ATOM 766 N N . ARG A 1 95 ? -1.674 1.617 -23.180 1.00 80.50 95 ARG A N 1
ATOM 767 C CA . ARG A 1 95 ? -1.806 3.065 -22.959 1.00 80.50 95 ARG A CA 1
ATOM 768 C C . ARG A 1 95 ? -1.283 3.934 -24.108 1.00 80.50 95 ARG A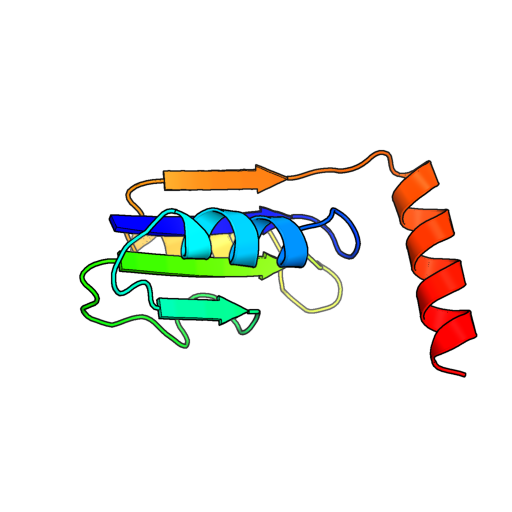 C 1
ATOM 770 O O . ARG A 1 95 ? -1.504 5.138 -24.020 1.00 80.50 95 ARG A O 1
ATOM 777 N N . GLY A 1 96 ? -0.672 3.348 -25.143 1.00 60.28 96 GLY A N 1
ATOM 778 C CA . GLY A 1 96 ? 0.053 4.072 -26.196 1.00 60.28 96 GLY A CA 1
ATOM 779 C C . GLY A 1 96 ? 1.483 4.347 -25.769 1.00 60.28 96 GLY A C 1
ATOM 780 O O . GLY A 1 96 ? 1.733 5.459 -25.257 1.00 60.28 96 GLY A O 1
#

Sequence (96 aa):
MKIMILGLGKSGTTALLYKLAAGLPGCQVFSGGRPGKYIGDYKNAVYKHTYEERKGKGFDLYREHLKTEHYDRKVWIARDPRDVAVSRMLYRWNRG

Foldseek 3Di:
DEEEEEEAPPLCQVVVQVVVQVVDPQEAGAAEDQQPPDDDDGPHYYHGYHQDVVVVNHPVSVVVSCVPDDGPYYHYTYDDVVSSVVSVVVVVVVVD